Protein AF-B8RIF4-F1 (afdb_monomer_lite)

pLDDT: mean 96.67, std 1.32, range [93.31, 98.12]

Secondary structure (DSSP, 8-state):
-EEEEETTTEEEEEETTEEEEEEE-SS-EEEEEE-

Radius of gyration: 9.86 Å; chains: 1; bounding box: 26×16×20 Å

Sequence (35 aa):
MVIQGEPGAVIRGKKGSAGVTIKKTTCALIFGLYD

Structure (mmCIF, N/CA/C/O backbone):
data_AF-B8RIF4-F1
#
_entry.id   AF-B8RIF4-F1
#
loop_
_atom_site.group_PDB
_atom_site.id
_atom_site.type_symbol
_atom_site.label_atom_id
_atom_site.label_alt_id
_atom_site.label_comp_id
_atom_site.label_asym_id
_atom_site.label_entity_id
_atom_site.label_seq_id
_atom_site.pdbx_PDB_ins_code
_atom_site.Cartn_x
_atom_site.Cartn_y
_atom_site.Cartn_z
_atom_site.occupancy
_atom_site.B_iso_or_equiv
_atom_site.auth_seq_id
_atom_site.auth_comp_id
_atom_site.auth_asym_id
_atom_site.auth_atom_id
_atom_site.pdbx_PDB_model_num
ATOM 1 N N . MET A 1 1 ? 12.814 3.333 -0.303 1.00 93.44 1 MET A N 1
ATOM 2 C CA . MET A 1 1 ? 12.543 4.777 -0.120 1.00 93.44 1 MET A CA 1
ATOM 3 C C . MET A 1 1 ? 11.040 4.986 -0.058 1.00 93.44 1 MET A C 1
ATOM 5 O O . MET A 1 1 ? 10.353 4.447 -0.919 1.00 93.44 1 MET A O 1
ATOM 9 N N . VAL A 1 2 ? 10.526 5.687 0.956 1.00 93.31 2 VAL A N 1
ATOM 10 C CA . VAL A 1 2 ? 9.099 6.055 1.005 1.00 93.31 2 VAL A CA 1
ATOM 11 C C . VAL A 1 2 ? 8.864 7.159 -0.020 1.00 93.31 2 VAL A C 1
ATOM 13 O O . VAL A 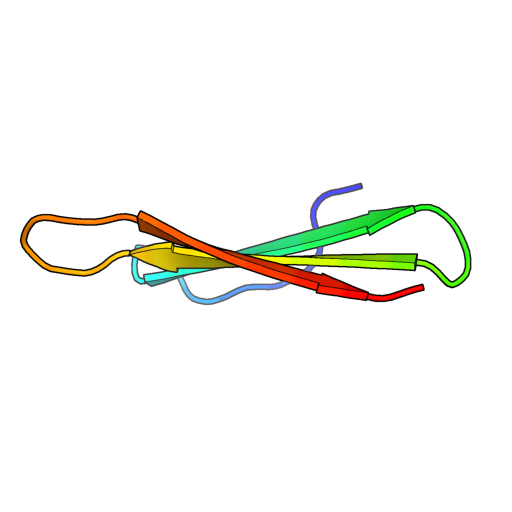1 2 ? 9.632 8.116 -0.075 1.00 93.31 2 VAL A O 1
ATOM 16 N N . ILE A 1 3 ? 7.838 6.998 -0.849 1.00 96.19 3 ILE A N 1
ATOM 17 C CA . ILE A 1 3 ? 7.395 8.013 -1.809 1.00 96.19 3 ILE A CA 1
ATOM 18 C C . ILE A 1 3 ? 5.990 8.483 -1.434 1.00 96.19 3 ILE A C 1
ATOM 20 O O . ILE A 1 3 ? 5.344 7.892 -0.566 1.00 96.19 3 ILE A O 1
ATOM 24 N N . GLN A 1 4 ? 5.520 9.551 -2.079 1.00 95.56 4 GLN A N 1
ATOM 25 C CA . GLN A 1 4 ? 4.212 10.127 -1.783 1.00 95.56 4 GLN A CA 1
ATOM 26 C C . GLN A 1 4 ? 3.105 9.063 -1.857 1.00 95.56 4 GLN A C 1
ATOM 28 O O . GLN A 1 4 ? 2.909 8.404 -2.881 1.00 95.56 4 GLN A O 1
ATOM 33 N N . GLY A 1 5 ? 2.402 8.90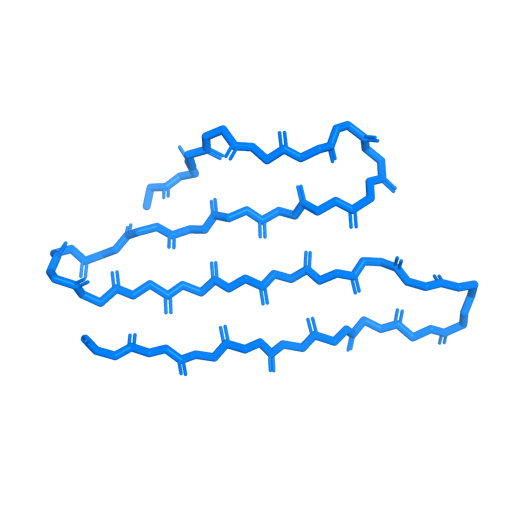7 -0.739 1.00 94.94 5 GLY A N 1
ATOM 34 C CA . GLY A 1 5 ? 1.209 8.082 -0.605 1.00 94.94 5 GLY A CA 1
ATOM 35 C C . GLY A 1 5 ? -0.013 8.932 -0.261 1.00 94.94 5 GLY A C 1
ATOM 36 O O . GLY A 1 5 ? -0.053 10.128 -0.543 1.00 94.94 5 GLY A O 1
ATOM 37 N N . GLU A 1 6 ? -0.994 8.313 0.386 1.00 97.12 6 GLU A N 1
ATOM 38 C CA . GLU A 1 6 ? -2.189 8.981 0.908 1.00 97.12 6 GLU A CA 1
ATOM 39 C C . GLU A 1 6 ? -2.115 8.986 2.442 1.00 97.12 6 GLU A C 1
ATOM 41 O O . GLU A 1 6 ? -2.015 7.903 3.036 1.00 97.12 6 GLU A O 1
ATOM 46 N N . PRO A 1 7 ? -2.183 10.153 3.108 1.00 96.56 7 PRO A N 1
ATOM 47 C CA . PRO A 1 7 ? -2.154 10.232 4.565 1.00 96.56 7 PRO A CA 1
ATOM 48 C C . PRO A 1 7 ? -3.198 9.313 5.206 1.00 96.56 7 PRO A C 1
ATOM 50 O O . PRO A 1 7 ? -4.384 9.385 4.900 1.00 96.56 7 PRO A O 1
ATOM 53 N N . GLY A 1 8 ? -2.748 8.410 6.078 1.00 94.19 8 GLY A N 1
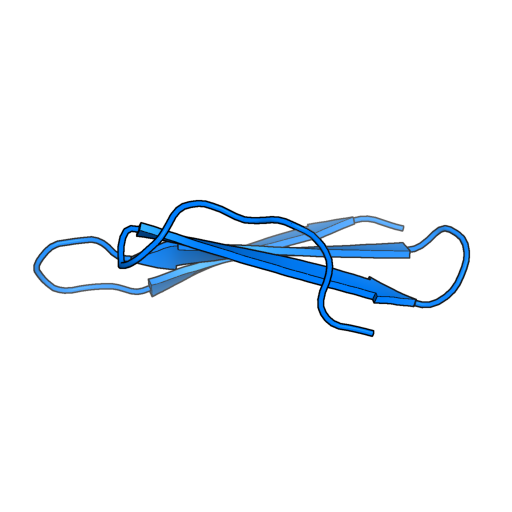ATOM 54 C CA . GLY A 1 8 ? -3.624 7.485 6.803 1.00 94.19 8 GLY A CA 1
ATOM 55 C C . GLY A 1 8 ? -4.267 6.369 5.969 1.00 94.19 8 GLY A C 1
ATOM 56 O O . GLY A 1 8 ? -4.945 5.527 6.556 1.00 94.19 8 GLY A O 1
ATOM 57 N N . ALA A 1 9 ? -4.042 6.314 4.651 1.00 96.62 9 ALA A N 1
ATOM 58 C CA . ALA A 1 9 ? -4.692 5.345 3.768 1.00 96.62 9 ALA A CA 1
ATOM 59 C C . ALA A 1 9 ? -3.708 4.510 2.937 1.00 96.62 9 ALA A C 1
ATOM 61 O O . ALA A 1 9 ? -3.883 3.296 2.860 1.00 96.62 9 ALA A O 1
ATOM 62 N N . VAL A 1 10 ? -2.678 5.111 2.329 1.00 97.19 10 VAL A N 1
ATOM 63 C CA . VAL A 1 10 ? -1.751 4.414 1.415 1.00 97.19 10 VAL A CA 1
ATOM 64 C C . VAL A 1 10 ? -0.308 4.773 1.730 1.00 97.19 10 VAL A C 1
ATOM 66 O O . VAL A 1 10 ? 0.055 5.946 1.737 1.00 97.19 10 VAL A O 1
ATOM 69 N N . ILE A 1 11 ? 0.539 3.759 1.868 1.00 97.81 11 ILE A N 1
ATOM 70 C CA . ILE A 1 11 ? 1.996 3.903 1.905 1.00 97.81 11 ILE A CA 1
ATOM 71 C C . ILE A 1 11 ? 2.555 3.351 0.597 1.00 97.81 11 ILE A C 1
ATOM 73 O O . ILE A 1 11 ? 2.173 2.265 0.160 1.00 97.81 11 ILE A O 1
ATOM 77 N N . ARG A 1 12 ? 3.468 4.090 -0.032 1.00 97.94 12 ARG A N 1
ATOM 78 C CA . ARG A 1 12 ? 4.167 3.648 -1.241 1.00 97.94 12 ARG A CA 1
ATOM 79 C C . ARG A 1 12 ? 5.665 3.625 -0.986 1.00 97.94 12 ARG A C 1
ATOM 81 O O . ARG A 1 12 ? 6.230 4.569 -0.434 1.00 97.94 12 ARG A O 1
ATOM 88 N N . GLY A 1 13 ? 6.303 2.539 -1.392 1.00 97.19 13 GLY A N 1
ATOM 89 C CA . GLY A 1 13 ? 7.744 2.361 -1.330 1.00 97.19 13 GLY A CA 1
ATOM 90 C C . GLY A 1 13 ? 8.313 2.093 -2.715 1.00 97.19 13 GLY A C 1
ATOM 91 O O . GLY A 1 13 ? 7.688 1.419 -3.528 1.00 97.19 13 GLY A O 1
ATOM 92 N N . LYS A 1 14 ? 9.514 2.608 -2.966 1.00 96.69 14 LYS A N 1
ATOM 93 C CA . LYS A 1 14 ? 10.283 2.355 -4.187 1.00 96.69 14 LYS A CA 1
ATOM 94 C C . LYS A 1 14 ? 11.675 1.819 -3.857 1.00 96.69 14 LYS A C 1
ATOM 96 O O . LYS A 1 14 ? 12.311 2.293 -2.902 1.00 96.69 14 LYS A O 1
ATOM 101 N N . LYS A 1 15 ? 12.139 0.855 -4.652 1.00 96.44 15 LYS A N 1
ATOM 102 C CA . LYS A 1 15 ? 13.492 0.282 -4.639 1.00 96.44 15 LYS A CA 1
ATOM 103 C C . LYS A 1 15 ? 13.927 0.014 -6.090 1.00 96.44 15 LYS A C 1
ATOM 105 O O . LYS A 1 15 ? 13.640 -1.044 -6.624 1.00 96.44 15 LYS A O 1
ATOM 110 N N . GLY A 1 16 ? 14.642 0.951 -6.717 1.00 95.00 16 GLY A N 1
ATOM 111 C CA . GLY A 1 16 ? 15.025 0.818 -8.132 1.00 95.00 16 GLY A CA 1
ATOM 112 C C . GLY A 1 16 ? 13.813 0.951 -9.063 1.00 95.00 16 GLY A C 1
ATOM 113 O O . GLY A 1 16 ? 13.064 1.921 -8.923 1.00 95.00 16 GLY A O 1
ATOM 114 N N . SER A 1 17 ? 13.628 0.008 -9.992 1.00 94.88 17 SER A N 1
ATOM 115 C CA . SER A 1 17 ? 12.388 -0.155 -10.776 1.00 94.88 17 SER A CA 1
ATOM 116 C C . SER A 1 17 ? 11.231 -0.649 -9.904 1.00 94.88 17 SER A C 1
ATOM 118 O O . SER A 1 17 ? 10.129 -0.110 -10.005 1.00 94.88 17 SER A O 1
ATOM 120 N N . ALA A 1 18 ? 11.543 -1.542 -8.960 1.00 97.25 18 ALA A N 1
ATOM 121 C CA . ALA A 1 18 ? 10.574 -2.197 -8.102 1.00 97.25 18 ALA A CA 1
ATOM 122 C C . ALA A 1 18 ? 9.899 -1.256 -7.105 1.00 97.25 18 ALA A C 1
ATOM 124 O O . ALA A 1 18 ? 10.439 -0.223 -6.668 1.00 97.25 18 ALA A O 1
ATOM 125 N N . GLY A 1 19 ? 8.725 -1.673 -6.646 1.00 97.44 19 GLY A N 1
ATOM 126 C CA . GLY A 1 19 ? 7.993 -0.959 -5.621 1.00 97.44 19 GLY A CA 1
ATOM 127 C C . GLY A 1 19 ? 6.981 -1.797 -4.861 1.00 97.44 19 GLY A C 1
ATOM 128 O O . GLY A 1 19 ? 6.713 -2.965 -5.133 1.00 97.44 19 GLY A O 1
ATOM 129 N N . VAL A 1 20 ? 6.435 -1.156 -3.836 1.00 97.75 20 VAL A N 1
ATOM 130 C CA . VAL A 1 20 ? 5.424 -1.726 -2.952 1.00 97.75 20 VAL A CA 1
ATOM 131 C C . VAL A 1 20 ? 4.348 -0.687 -2.675 1.00 97.75 20 VAL A C 1
ATOM 133 O O . VAL A 1 20 ? 4.644 0.487 -2.443 1.00 97.75 20 VAL A O 1
ATOM 136 N N . THR A 1 21 ? 3.093 -1.120 -2.678 1.00 97.81 21 THR A N 1
ATOM 137 C CA . THR A 1 21 ? 1.941 -0.334 -2.237 1.00 97.81 21 THR A CA 1
ATOM 138 C C . THR A 1 21 ? 1.284 -1.046 -1.068 1.00 97.81 21 THR A C 1
ATOM 140 O O . THR A 1 21 ? 0.983 -2.233 -1.153 1.00 97.81 21 THR A O 1
ATOM 143 N N . ILE A 1 22 ? 1.055 -0.317 0.018 1.00 97.94 22 ILE A N 1
ATOM 144 C CA . ILE A 1 22 ? 0.386 -0.817 1.216 1.00 97.94 22 ILE A CA 1
ATOM 145 C C . ILE A 1 22 ? -0.875 0.020 1.423 1.00 97.94 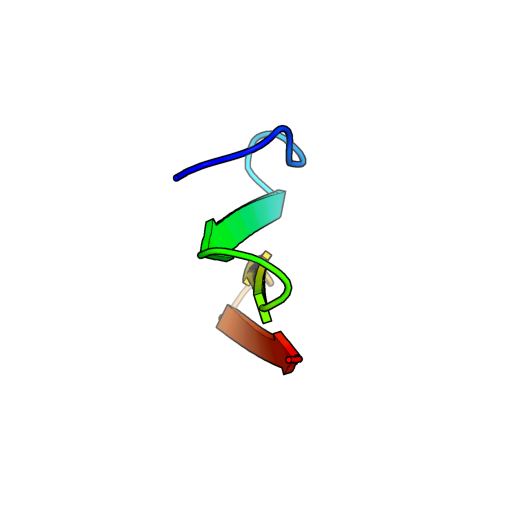22 ILE A C 1
ATOM 147 O O . ILE A 1 22 ? -0.770 1.220 1.685 1.00 97.94 22 ILE A O 1
ATOM 151 N N . LYS A 1 23 ? -2.062 -0.585 1.301 1.00 97.81 23 LYS A N 1
ATOM 152 C CA . LYS A 1 23 ? -3.351 0.077 1.582 1.00 97.81 23 LYS A CA 1
ATOM 153 C C . LYS A 1 23 ? -3.856 -0.346 2.957 1.00 97.81 23 LYS A C 1
ATOM 155 O O . LYS A 1 23 ? -4.030 -1.536 3.219 1.00 97.81 23 LYS A O 1
ATOM 160 N N . LYS A 1 24 ? -4.135 0.635 3.814 1.00 97.50 24 LYS A N 1
ATOM 161 C CA . LYS A 1 24 ? -4.850 0.431 5.073 1.00 97.50 24 LYS A CA 1
ATOM 162 C C . LYS A 1 24 ? -6.344 0.279 4.796 1.00 97.50 24 LYS A C 1
ATOM 164 O O . LYS A 1 24 ? -6.947 1.114 4.125 1.00 97.50 24 LYS A O 1
ATOM 169 N N . THR A 1 25 ? -6.930 -0.770 5.353 1.00 97.25 25 THR A N 1
ATOM 170 C CA . THR A 1 25 ? -8.383 -0.954 5.463 1.00 97.25 25 THR A CA 1
ATOM 171 C C . 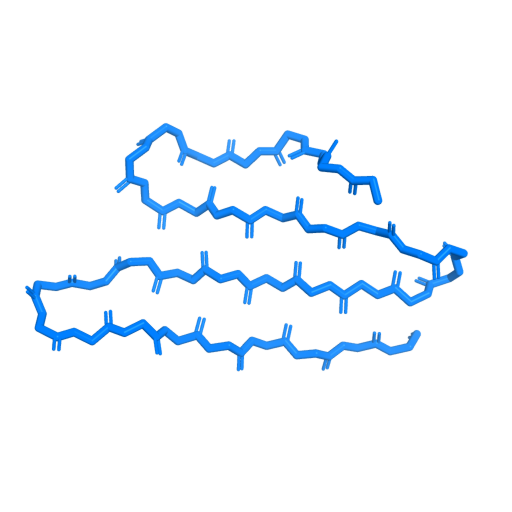THR A 1 25 ? -8.782 -0.916 6.942 1.00 97.25 25 THR A C 1
ATOM 173 O O . THR A 1 25 ? -7.929 -0.709 7.807 1.00 97.25 25 THR A O 1
ATOM 176 N N . THR A 1 26 ? -10.062 -1.117 7.258 1.00 97.69 26 THR A N 1
ATOM 177 C CA . THR A 1 26 ? -10.543 -1.131 8.649 1.00 97.69 26 THR A CA 1
ATOM 178 C C . THR A 1 26 ? -9.884 -2.228 9.491 1.00 97.69 26 THR A C 1
ATOM 180 O O . THR A 1 26 ? -9.532 -1.972 10.637 1.00 97.69 26 THR A O 1
ATOM 183 N N . CYS A 1 27 ? -9.673 -3.422 8.922 1.00 96.44 27 CYS A N 1
ATOM 184 C CA . CYS A 1 27 ? -9.202 -4.598 9.672 1.00 96.44 27 CYS A CA 1
ATOM 185 C C . CYS A 1 27 ? -7.984 -5.298 9.050 1.00 96.44 27 CYS A C 1
ATOM 187 O O . CYS A 1 27 ? -7.509 -6.290 9.592 1.00 96.44 27 CYS A O 1
ATOM 189 N N . ALA A 1 28 ? -7.490 -4.826 7.905 1.00 97.12 28 ALA A N 1
ATOM 190 C CA . ALA A 1 28 ? -6.409 -5.475 7.170 1.00 97.12 28 ALA A CA 1
ATOM 191 C C . ALA A 1 28 ? -5.459 -4.470 6.507 1.00 97.12 28 ALA A C 1
ATOM 193 O O . ALA A 1 28 ? -5.805 -3.310 6.253 1.00 97.12 28 ALA A O 1
ATOM 194 N N . LEU A 1 29 ? -4.270 -4.960 6.171 1.00 97.94 29 LEU A N 1
ATOM 195 C CA . LEU A 1 29 ? -3.296 -4.280 5.329 1.00 97.94 29 LEU A CA 1
ATOM 196 C C . LEU A 1 29 ? -3.153 -5.069 4.031 1.00 97.94 2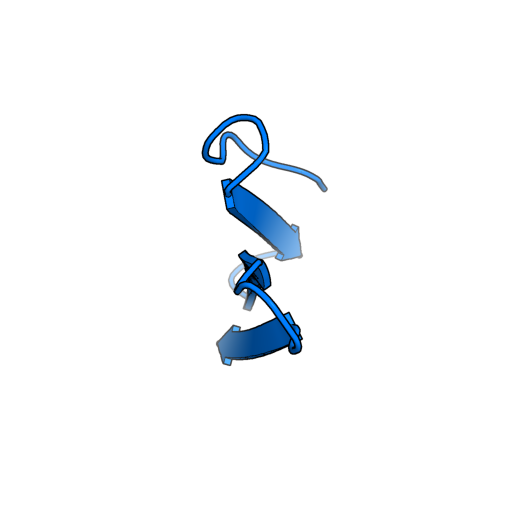9 LEU A C 1
ATOM 198 O O . LEU A 1 29 ? -2.881 -6.267 4.061 1.00 97.94 29 LEU A O 1
ATOM 202 N N . ILE A 1 30 ? -3.343 -4.398 2.900 1.00 97.81 30 ILE A N 1
ATOM 203 C CA . ILE A 1 30 ? -3.198 -5.010 1.578 1.00 97.81 30 ILE A CA 1
ATOM 204 C C . ILE A 1 30 ? -1.825 -4.641 1.034 1.00 97.81 30 ILE A C 1
ATOM 206 O O . ILE A 1 30 ? -1.518 -3.454 0.929 1.00 97.81 30 ILE A O 1
ATOM 210 N N . PHE A 1 31 ? -1.034 -5.647 0.663 1.00 98.12 31 PHE A N 1
ATOM 211 C CA . PHE A 1 31 ? 0.295 -5.484 0.079 1.00 98.12 31 PHE A CA 1
ATOM 212 C C . PHE A 1 31 ? 0.252 -5.804 -1.415 1.00 98.12 31 PHE A C 1
ATOM 214 O O . PHE A 1 31 ? -0.100 -6.913 -1.805 1.00 98.12 31 PHE A O 1
ATOM 221 N N . GLY A 1 32 ? 0.634 -4.838 -2.246 1.00 97.81 32 GLY A N 1
ATOM 222 C CA . GLY A 1 32 ? 0.912 -5.038 -3.665 1.00 97.81 32 GLY A CA 1
ATOM 223 C C . GLY A 1 32 ? 2.397 -4.828 -3.926 1.00 97.81 32 GLY A C 1
ATOM 224 O O . GLY A 1 32 ? 2.917 -3.755 -3.628 1.00 97.81 32 GLY A O 1
ATOM 225 N N . LEU A 1 33 ? 3.070 -5.839 -4.464 1.00 97.69 33 LEU A N 1
ATOM 226 C CA . LEU A 1 33 ? 4.483 -5.800 -4.843 1.00 97.69 33 LEU A CA 1
ATOM 227 C C . LEU A 1 33 ? 4.581 -5.825 -6.368 1.00 97.69 33 LEU A C 1
ATOM 229 O O . LEU A 1 33 ? 3.835 -6.555 -7.016 1.00 97.69 33 LEU A O 1
ATOM 233 N N . TYR A 1 34 ? 5.491 -5.034 -6.923 1.00 95.81 34 TYR A N 1
ATOM 234 C CA . TYR A 1 34 ? 5.827 -5.046 -8.344 1.00 95.81 34 TYR A CA 1
ATOM 235 C C . TYR A 1 34 ? 7.333 -4.841 -8.520 1.00 95.81 34 TYR A C 1
ATOM 237 O O . TYR A 1 34 ? 7.986 -4.278 -7.636 1.00 95.81 34 TYR A O 1
ATOM 245 N N . ASP A 1 35 ? 7.858 -5.308 -9.648 1.00 95.12 35 ASP A N 1
ATOM 246 C CA . ASP A 1 35 ? 9.233 -5.058 -10.097 1.00 95.12 35 ASP A CA 1
ATOM 247 C C . ASP A 1 35 ? 9.269 -3.949 -11.159 1.00 95.12 35 ASP A C 1
ATOM 249 O O . ASP A 1 35 ? 8.292 -3.863 -11.940 1.00 95.12 35 ASP A O 1
#

Foldseek 3Di:
DWDDDDVPAWTKADDPPWIWIWGDDPPDIDIDTDD

InterPro domains:
  IPR005455 Profilin, eukaryotic type [PR01640] (12-27)
  IPR005455 Profilin, eukaryotic type [PR01640] (32-35)
  IPR036140 Profilin superfamily [SSF55770] (1-35)

Organism: Pinus sylvestris (NCBI:txid3349)